Protein AF-R1FBV5-F1 (afdb_monomer_lite)

pLDDT: mean 79.49, std 19.27, range [39.41, 98.12]

Radius of gyration: 29.61 Å; chains: 1; bounding box: 72×56×70 Å

Foldseek 3Di:
DDDDPPDDDDPDDDDDDCQDRAQDALCSHPVLHQDVVHALVSLVDDDQRYDQLQQRGTLVPDPPNSPSSPDPPPPVSVVSSVVNVVVVVVVVVVVVVVDDDDDPVSVVVVVVVVVVPPPPDDPPDPPDDDDPDDDDPDDDPPPCPVVCVVVVPDDPDDDPPDDDDPDD

Secondary structure (DSSP, 8-state):
--------------S--HHHHS-EEGGG-SSSPPPSS--HHHH----TTEEETTTTEEGGG-TTHHHHTT--S-HHHHHHHHHHHHHHHHHHHHHHHH-PPPPHHHHHHHHHHHHH--SS---PPPP-S---------------THHHHHHHT------TTPPPP---

Structure (mmCIF, N/CA/C/O backbone):
data_AF-R1FBV5-F1
#
_entry.id   AF-R1FBV5-F1
#
loop_
_atom_site.group_PDB
_atom_site.id
_atom_site.type_symbol
_atom_site.label_atom_id
_atom_site.label_alt_id
_atom_site.label_comp_id
_atom_site.label_asym_id
_atom_site.label_entity_id
_atom_site.label_seq_id
_atom_site.pdbx_PDB_ins_code
_atom_site.Cartn_x
_atom_site.Cartn_y
_atom_site.Cartn_z
_atom_site.occupancy
_atom_site.B_iso_or_equiv
_atom_site.auth_seq_id
_atom_site.auth_comp_id
_atom_site.auth_asym_id
_atom_site.auth_atom_id
_atom_site.pdbx_PDB_model_num
ATOM 1 N N . MET A 1 1 ? 46.315 -3.388 -28.948 1.00 52.88 1 MET A N 1
ATOM 2 C CA . MET A 1 1 ? 45.014 -2.969 -28.400 1.00 52.88 1 MET A CA 1
ATOM 3 C C . MET A 1 1 ? 44.182 -4.229 -28.330 1.00 52.88 1 MET A C 1
ATOM 5 O O . MET A 1 1 ? 44.014 -4.851 -29.369 1.00 52.88 1 MET A O 1
ATOM 9 N N . ALA A 1 2 ? 43.874 -4.700 -27.124 1.00 58.44 2 ALA A N 1
ATOM 10 C CA . ALA A 1 2 ? 43.090 -5.911 -26.917 1.00 58.44 2 ALA A CA 1
ATOM 11 C C . ALA A 1 2 ? 41.687 -5.473 -26.496 1.00 58.44 2 ALA A C 1
ATOM 13 O O . ALA A 1 2 ? 41.475 -5.113 -25.342 1.00 58.44 2 ALA A O 1
ATOM 14 N N . ASP A 1 3 ? 40.794 -5.434 -27.479 1.00 70.69 3 ASP A N 1
ATOM 15 C CA . ASP A 1 3 ? 39.348 -5.404 -27.309 1.00 70.69 3 ASP A CA 1
ATOM 16 C C . ASP A 1 3 ? 38.891 -6.783 -26.840 1.00 70.69 3 ASP A C 1
ATOM 18 O O . ASP A 1 3 ? 38.954 -7.730 -27.621 1.00 70.69 3 ASP A O 1
ATOM 22 N N . LEU A 1 4 ? 38.444 -6.883 -25.591 1.00 59.91 4 LEU A N 1
ATOM 23 C CA . LEU A 1 4 ? 37.428 -7.839 -25.155 1.00 59.91 4 LEU A CA 1
ATOM 24 C C . LEU A 1 4 ? 36.667 -7.167 -24.006 1.00 59.91 4 LEU A C 1
ATOM 26 O O . LEU A 1 4 ? 37.041 -7.305 -22.842 1.00 59.91 4 LEU A O 1
ATOM 30 N N . ASP A 1 5 ? 35.648 -6.387 -24.368 1.00 64.44 5 ASP A N 1
ATOM 31 C CA . ASP A 1 5 ? 34.500 -6.110 -23.501 1.00 64.44 5 ASP A CA 1
ATOM 32 C C . ASP A 1 5 ? 33.920 -7.462 -23.062 1.00 64.44 5 ASP A C 1
ATOM 34 O O . ASP A 1 5 ? 33.215 -8.138 -23.813 1.00 64.44 5 ASP A O 1
ATOM 38 N N . ASP A 1 6 ? 34.291 -7.899 -21.861 1.00 71.94 6 ASP A N 1
ATOM 39 C CA . ASP A 1 6 ? 33.630 -8.992 -21.152 1.00 71.94 6 ASP A CA 1
ATOM 40 C C . ASP A 1 6 ? 32.349 -8.419 -20.529 1.00 71.94 6 ASP A C 1
ATOM 42 O O . ASP A 1 6 ? 32.278 -8.120 -19.335 1.00 71.94 6 ASP A O 1
ATOM 46 N N . ASP A 1 7 ? 31.361 -8.145 -21.382 1.00 81.88 7 ASP A N 1
ATOM 47 C CA . ASP A 1 7 ? 30.070 -7.619 -20.956 1.00 81.88 7 ASP A CA 1
ATOM 48 C C . ASP A 1 7 ? 29.276 -8.708 -20.222 1.00 81.88 7 ASP A C 1
ATOM 50 O O . ASP A 1 7 ? 29.004 -9.792 -20.744 1.00 81.88 7 ASP A O 1
ATOM 54 N N . VAL A 1 8 ? 28.869 -8.407 -18.989 1.00 84.44 8 VAL A N 1
ATOM 55 C CA . VAL A 1 8 ? 28.040 -9.295 -18.167 1.00 84.44 8 VAL A CA 1
ATOM 56 C C . VAL A 1 8 ? 26.564 -8.994 -18.424 1.00 84.44 8 VAL A C 1
ATOM 58 O O . VAL A 1 8 ? 26.053 -7.951 -18.016 1.00 84.44 8 VAL A O 1
ATOM 61 N N . GLU A 1 9 ? 25.853 -9.935 -19.050 1.00 87.12 9 GLU A N 1
ATOM 62 C CA . GLU A 1 9 ? 24.397 -9.876 -19.231 1.00 87.12 9 GLU A CA 1
ATOM 63 C C . GLU A 1 9 ? 23.659 -10.703 -18.166 1.00 87.12 9 GLU A C 1
ATOM 65 O O . GLU A 1 9 ? 23.990 -11.857 -17.884 1.00 87.12 9 GLU A O 1
ATOM 70 N N . PHE A 1 10 ? 22.602 -10.125 -17.594 1.00 85.00 10 PHE A N 1
ATOM 71 C CA . PHE A 1 10 ? 21.728 -10.815 -16.650 1.00 85.00 10 PHE A CA 1
ATOM 72 C C . PHE A 1 10 ? 20.596 -11.531 -17.406 1.00 85.00 10 PHE A C 1
ATOM 74 O O . PHE A 1 10 ? 19.623 -10.906 -17.819 1.00 85.00 10 PHE A O 1
ATOM 81 N N . THR A 1 11 ? 20.696 -12.852 -17.573 1.00 86.88 11 THR A N 1
ATOM 82 C CA . THR A 1 11 ? 19.715 -13.657 -18.337 1.00 86.88 11 THR A CA 1
ATOM 83 C C . THR A 1 11 ? 18.445 -14.006 -17.553 1.00 86.88 11 THR A C 1
ATOM 85 O O . THR A 1 11 ? 17.465 -14.485 -18.125 1.00 86.88 11 THR A O 1
ATOM 88 N N . GLY A 1 12 ? 18.425 -13.745 -16.243 1.00 82.94 12 GLY A N 1
ATOM 89 C CA . GLY A 1 12 ? 17.247 -13.914 -15.398 1.00 82.94 12 GLY A CA 1
ATOM 90 C C . GLY A 1 12 ? 17.581 -13.980 -13.912 1.00 82.94 12 GLY A C 1
ATOM 91 O O . GLY A 1 12 ? 18.740 -14.081 -13.522 1.00 82.94 12 GLY A O 1
ATOM 92 N N . SER A 1 13 ? 16.549 -13.935 -13.071 1.00 82.31 13 SER A N 1
ATOM 93 C CA . SER A 1 13 ? 16.656 -14.177 -11.631 1.00 82.31 13 SER A CA 1
ATOM 94 C C . SER A 1 13 ? 15.789 -15.367 -11.226 1.00 82.31 13 SER A C 1
ATOM 96 O O . SER A 1 13 ? 14.688 -15.563 -11.740 1.00 82.31 13 SER A O 1
ATOM 98 N N . THR A 1 14 ? 16.295 -16.181 -10.302 1.00 86.69 14 THR A N 1
ATOM 99 C CA . THR A 1 14 ? 15.548 -17.281 -9.681 1.00 86.69 14 THR A CA 1
ATOM 100 C C . THR A 1 14 ? 15.121 -16.898 -8.268 1.00 86.69 14 THR A C 1
ATOM 102 O O . THR A 1 14 ? 15.874 -16.230 -7.562 1.00 86.69 14 THR A O 1
ATOM 105 N N . GLY A 1 15 ? 13.957 -17.378 -7.829 1.00 88.06 15 GLY A N 1
ATOM 106 C CA . GLY A 1 15 ? 13.436 -17.167 -6.475 1.00 88.06 15 GLY A CA 1
ATOM 107 C C . GLY A 1 15 ? 12.242 -16.213 -6.421 1.00 88.06 15 GLY A C 1
ATOM 108 O O . GLY A 1 15 ? 11.723 -15.784 -7.449 1.00 88.06 15 GLY A O 1
ATOM 109 N N . THR A 1 16 ? 11.791 -15.916 -5.202 1.00 92.00 16 THR A N 1
ATOM 110 C CA . THR A 1 16 ? 10.655 -15.022 -4.942 1.00 92.00 16 THR A CA 1
ATOM 111 C C . THR A 1 16 ? 11.040 -13.576 -5.232 1.00 92.00 16 THR A C 1
ATOM 113 O O . THR A 1 16 ? 11.927 -13.030 -4.576 1.00 92.00 16 THR A O 1
ATOM 116 N N . ASN A 1 17 ? 10.341 -12.926 -6.161 1.00 91.06 17 ASN A N 1
ATOM 117 C CA . ASN A 1 17 ? 10.482 -11.498 -6.406 1.00 91.06 17 ASN A CA 1
ATOM 118 C C . ASN A 1 17 ? 9.445 -10.725 -5.570 1.00 91.06 17 ASN A C 1
ATOM 120 O O . ASN A 1 17 ? 8.245 -10.836 -5.840 1.00 91.06 17 ASN A O 1
ATOM 124 N N . PRO A 1 18 ? 9.861 -9.899 -4.592 1.00 90.81 18 PRO A N 1
ATOM 125 C CA . PRO A 1 18 ? 8.929 -9.174 -3.729 1.00 90.81 18 PRO A CA 1
ATOM 126 C C . PRO A 1 18 ? 7.928 -8.291 -4.488 1.00 90.81 18 PRO A C 1
ATOM 128 O O . PRO A 1 18 ? 6.791 -8.138 -4.055 1.00 90.81 18 PRO A O 1
ATOM 131 N N . LEU A 1 19 ? 8.323 -7.755 -5.645 1.00 92.31 19 LEU A N 1
ATOM 132 C CA . LEU A 1 19 ? 7.510 -6.841 -6.452 1.00 92.31 19 LEU A CA 1
ATOM 133 C C . LEU A 1 19 ? 6.548 -7.549 -7.421 1.00 92.31 19 LEU A C 1
ATOM 135 O O . LEU A 1 19 ? 5.788 -6.906 -8.146 1.00 92.31 19 LEU A O 1
ATOM 139 N N . ARG A 1 20 ? 6.590 -8.884 -7.465 1.00 92.75 20 ARG A N 1
ATOM 140 C CA . ARG A 1 20 ? 5.702 -9.718 -8.286 1.00 92.75 20 ARG A CA 1
ATOM 141 C C . ARG A 1 20 ? 4.895 -10.686 -7.432 1.00 92.75 20 ARG A C 1
ATOM 143 O O . ARG A 1 20 ? 3.681 -10.781 -7.599 1.00 92.75 20 ARG A O 1
ATOM 150 N N . ASP A 1 21 ? 5.572 -11.381 -6.527 1.00 94.50 21 ASP A N 1
ATOM 151 C CA . ASP A 1 21 ? 5.045 -12.560 -5.841 1.00 94.50 21 ASP A CA 1
ATOM 152 C C . ASP A 1 21 ? 4.486 -12.230 -4.449 1.00 94.50 21 ASP A C 1
ATOM 154 O O . ASP A 1 21 ? 3.608 -12.939 -3.947 1.00 94.50 21 ASP A O 1
ATOM 158 N N . MET A 1 22 ? 4.937 -11.121 -3.850 1.00 95.44 22 MET A N 1
ATOM 159 C CA . MET A 1 22 ? 4.48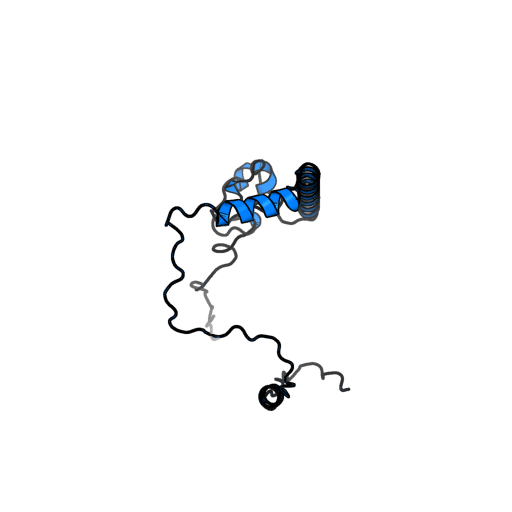0 -10.630 -2.546 1.00 95.44 22 MET A CA 1
ATOM 160 C C . MET A 1 22 ? 3.580 -9.398 -2.681 1.00 95.44 22 MET A C 1
ATOM 162 O O . MET A 1 22 ? 3.584 -8.751 -3.730 1.00 95.44 22 MET A O 1
ATOM 166 N N . PRO A 1 23 ? 2.784 -9.063 -1.645 1.00 96.62 23 PRO A N 1
ATOM 167 C CA . PRO A 1 23 ? 1.977 -7.854 -1.652 1.00 96.62 23 PRO A CA 1
ATOM 168 C C . PRO A 1 23 ? 2.825 -6.602 -1.904 1.00 96.62 23 PRO A C 1
ATOM 170 O O . PRO A 1 23 ? 3.740 -6.308 -1.138 1.00 96.62 23 PRO A O 1
ATOM 173 N N . HIS A 1 24 ? 2.501 -5.856 -2.958 1.00 96.19 24 HIS A N 1
ATOM 174 C CA . HIS A 1 24 ? 3.228 -4.648 -3.360 1.00 96.19 24 HIS A CA 1
ATOM 175 C C . HIS A 1 24 ? 2.278 -3.519 -3.770 1.00 96.19 24 HIS A C 1
ATOM 177 O O . HIS A 1 24 ? 1.102 -3.734 -4.081 1.00 96.19 24 HIS A O 1
ATOM 183 N N . MET A 1 25 ? 2.786 -2.288 -3.747 1.00 95.56 25 MET A N 1
ATOM 184 C CA . MET A 1 25 ? 2.035 -1.121 -4.199 1.00 95.56 25 MET A CA 1
ATOM 185 C C . MET A 1 25 ? 1.949 -1.114 -5.724 1.00 95.56 25 MET A C 1
ATOM 187 O O . MET A 1 25 ? 2.831 -1.616 -6.413 1.00 95.56 25 MET A O 1
ATOM 191 N N . ARG A 1 26 ? 0.914 -0.479 -6.278 1.00 96.00 26 ARG A N 1
ATOM 192 C CA . ARG A 1 26 ? 0.735 -0.407 -7.736 1.00 96.00 26 ARG A CA 1
ATOM 193 C C . ARG A 1 26 ? 1.909 0.263 -8.465 1.00 96.00 26 ARG A C 1
ATOM 195 O O . ARG A 1 26 ? 2.190 -0.107 -9.599 1.00 96.00 26 ARG A O 1
ATOM 202 N N . HIS A 1 27 ? 2.615 1.194 -7.831 1.00 95.62 27 HIS A N 1
ATOM 203 C CA . HIS A 1 27 ? 3.801 1.821 -8.426 1.00 95.62 27 HIS A CA 1
ATOM 204 C C . HIS A 1 27 ? 5.038 0.924 -8.498 1.00 95.62 27 HIS A C 1
ATOM 206 O O . HIS A 1 27 ? 5.892 1.161 -9.347 1.00 95.62 27 HIS A O 1
ATOM 212 N N . ASP A 1 28 ? 5.070 -0.152 -7.715 1.00 96.06 28 ASP A N 1
ATOM 213 C CA . ASP A 1 28 ? 6.147 -1.141 -7.736 1.00 96.06 28 ASP A CA 1
ATOM 214 C C . ASP A 1 28 ? 5.790 -2.392 -8.554 1.00 96.06 28 ASP A C 1
ATOM 216 O O . ASP A 1 28 ? 6.573 -3.335 -8.625 1.00 96.06 28 ASP A O 1
ATOM 220 N N . CYS A 1 29 ? 4.596 -2.449 -9.151 1.00 95.94 29 CYS A N 1
ATOM 221 C CA . CYS A 1 29 ? 4.122 -3.655 -9.818 1.00 95.94 29 CYS A CA 1
ATOM 222 C C . CYS A 1 29 ? 4.958 -3.979 -11.061 1.00 95.94 29 CYS A C 1
ATOM 224 O O . CYS A 1 29 ? 4.981 -3.219 -12.028 1.00 95.94 29 CYS A O 1
ATOM 226 N N . LEU A 1 30 ? 5.577 -5.162 -11.076 1.00 95.00 30 LEU A N 1
ATOM 227 C CA . LEU A 1 30 ? 6.303 -5.649 -12.256 1.00 95.00 30 LEU A CA 1
ATOM 228 C C . LEU A 1 30 ? 5.389 -6.278 -13.318 1.00 95.00 30 LEU A C 1
ATOM 230 O O . LEU A 1 30 ? 5.801 -6.424 -14.464 1.00 95.00 30 LEU A O 1
ATOM 234 N N . VAL A 1 31 ? 4.156 -6.655 -12.953 1.00 95.12 31 VAL A N 1
ATOM 235 C CA . VAL A 1 31 ? 3.164 -7.215 -13.894 1.00 95.12 31 VAL A CA 1
ATOM 236 C C . VAL A 1 31 ? 2.502 -6.109 -14.717 1.00 95.12 31 VAL A C 1
ATOM 238 O O . VAL A 1 31 ? 2.331 -6.266 -15.922 1.00 95.12 31 VAL A O 1
ATOM 241 N N . HIS A 1 32 ? 2.171 -4.985 -14.076 1.00 95.31 32 HIS A N 1
ATOM 242 C CA . HIS A 1 32 ? 1.657 -3.780 -14.728 1.00 95.31 32 HIS A CA 1
ATOM 243 C C . HIS A 1 32 ? 2.634 -2.626 -14.458 1.00 95.31 32 HIS A C 1
ATOM 245 O O . HIS A 1 32 ? 2.466 -1.923 -13.456 1.00 95.31 32 HIS A O 1
ATOM 251 N N . PRO A 1 33 ? 3.660 -2.442 -15.316 1.00 94.31 33 PRO A N 1
ATOM 252 C CA . PRO A 1 33 ? 4.688 -1.429 -15.121 1.00 94.31 33 PRO A CA 1
ATOM 253 C C . PRO A 1 33 ? 4.108 -0.029 -14.946 1.00 94.31 33 PRO A C 1
ATOM 255 O O . PRO A 1 33 ? 3.114 0.340 -15.577 1.00 94.31 33 PRO A O 1
ATOM 258 N N . TRP A 1 34 ? 4.759 0.774 -14.106 1.00 94.88 34 TRP A N 1
ATOM 259 C CA . TRP A 1 34 ? 4.271 2.111 -13.805 1.00 94.88 34 TRP A CA 1
ATOM 260 C C . TRP A 1 34 ? 4.359 3.045 -15.028 1.00 94.88 34 TRP A C 1
ATOM 262 O O . TRP A 1 34 ? 5.455 3.271 -15.555 1.00 94.88 34 TRP A O 1
ATOM 272 N N . PRO A 1 35 ? 3.230 3.617 -15.483 1.00 92.94 35 PRO A N 1
ATOM 273 C CA . PRO A 1 35 ? 3.202 4.476 -16.657 1.00 92.94 35 PRO A CA 1
ATOM 274 C C . PRO A 1 35 ? 3.796 5.860 -16.367 1.00 92.94 35 PRO A C 1
ATOM 276 O O . PRO A 1 35 ? 3.714 6.389 -15.257 1.00 92.94 35 PRO A O 1
ATOM 279 N N . ARG A 1 36 ? 4.371 6.485 -17.400 1.00 92.50 36 ARG A N 1
ATOM 280 C CA . ARG A 1 36 ? 4.821 7.884 -17.376 1.00 92.50 36 ARG A CA 1
ATOM 281 C C . ARG A 1 36 ? 4.206 8.636 -18.566 1.00 92.50 36 ARG A C 1
ATOM 283 O O . ARG A 1 36 ? 4.593 8.340 -19.694 1.00 92.50 36 ARG A O 1
ATOM 290 N N . PRO A 1 37 ? 3.286 9.597 -18.351 1.00 91.38 37 PRO A N 1
ATOM 291 C CA . PRO A 1 37 ? 2.757 10.057 -17.061 1.00 91.38 37 PRO A CA 1
ATOM 292 C C . PRO A 1 37 ? 1.787 9.052 -16.414 1.00 91.38 37 PRO A C 1
ATOM 294 O O . PRO A 1 37 ? 1.097 8.309 -17.109 1.00 91.38 37 PRO A O 1
ATOM 297 N N . ALA A 1 38 ? 1.707 9.067 -15.082 1.00 93.12 38 ALA A N 1
ATOM 298 C CA . ALA A 1 38 ? 0.743 8.262 -14.338 1.00 93.12 38 ALA A CA 1
ATOM 299 C C . ALA A 1 38 ? -0.612 8.976 -14.251 1.00 93.12 38 ALA A C 1
ATOM 301 O O . ALA A 1 38 ? -0.717 10.090 -13.743 1.00 93.12 38 ALA A O 1
ATOM 302 N N . THR A 1 39 ? -1.653 8.318 -14.753 1.00 95.81 39 THR A N 1
ATOM 303 C CA . THR A 1 39 ? -3.055 8.763 -14.714 1.00 95.81 39 THR A CA 1
ATOM 304 C C . THR A 1 39 ? -3.947 7.648 -14.175 1.00 95.81 39 THR A C 1
ATOM 306 O O . THR A 1 39 ? -3.576 6.476 -14.261 1.00 95.81 39 THR A O 1
ATOM 309 N N . ALA A 1 40 ? -5.124 7.995 -13.645 1.00 94.19 40 ALA A N 1
ATOM 310 C CA . ALA A 1 40 ? -6.089 7.026 -13.115 1.00 94.19 40 ALA A CA 1
ATOM 311 C C . ALA A 1 40 ? -6.374 5.896 -14.117 1.00 94.19 40 ALA A C 1
ATOM 313 O O . ALA A 1 40 ? -6.257 4.721 -13.790 1.00 94.19 40 ALA A O 1
ATOM 314 N N . GLN A 1 41 ? -6.623 6.252 -15.381 1.00 94.25 41 GLN A N 1
ATOM 315 C CA . GLN A 1 41 ? -6.900 5.284 -16.441 1.00 94.25 41 GLN A CA 1
ATOM 316 C C . GLN A 1 41 ? -5.702 4.365 -16.724 1.00 94.25 41 GLN A C 1
ATOM 318 O O . GLN A 1 41 ? -5.868 3.158 -16.850 1.00 94.25 41 GLN A O 1
ATOM 323 N N . SER A 1 42 ? -4.483 4.911 -16.780 1.00 93.94 42 SER A N 1
ATOM 324 C CA . SER A 1 42 ? -3.267 4.107 -16.993 1.00 93.94 42 SER A CA 1
ATOM 325 C C . SER A 1 42 ? -2.878 3.254 -15.775 1.00 93.94 42 SER A C 1
ATOM 327 O O . SER A 1 42 ? -2.116 2.294 -15.894 1.00 93.94 42 SER A O 1
ATOM 329 N N . CYS A 1 43 ? -3.383 3.615 -14.592 1.00 95.19 43 CYS A N 1
ATOM 330 C CA . CYS A 1 43 ? -3.115 2.924 -13.336 1.00 95.19 43 CYS A CA 1
ATOM 331 C C . CYS A 1 43 ? -4.259 2.006 -12.874 1.00 95.19 43 CYS A C 1
ATOM 333 O O . CYS A 1 43 ? -4.106 1.327 -11.860 1.00 95.19 43 CYS A O 1
ATOM 335 N N . ALA A 1 44 ? -5.360 1.939 -13.629 1.00 94.62 44 ALA A N 1
ATOM 336 C CA . ALA A 1 44 ? -6.566 1.203 -13.257 1.00 94.62 44 ALA A CA 1
ATOM 337 C C . ALA A 1 44 ? -6.335 -0.312 -13.132 1.00 94.62 44 ALA A C 1
ATOM 339 O O . ALA A 1 44 ? -6.877 -0.952 -12.233 1.00 94.62 44 ALA A O 1
ATOM 340 N N . GLU A 1 45 ? -5.501 -0.896 -13.993 1.00 95.00 45 GLU A N 1
ATOM 341 C CA . GLU A 1 45 ? -5.190 -2.328 -13.941 1.00 95.00 45 GLU A CA 1
ATOM 342 C C . GLU A 1 45 ? -4.351 -2.681 -12.711 1.00 95.00 45 GLU A C 1
ATOM 344 O O . GLU A 1 45 ? -3.383 -1.991 -12.400 1.00 95.00 45 GLU A O 1
ATOM 349 N N . CYS A 1 46 ? -4.663 -3.785 -12.033 1.00 95.69 46 CYS A N 1
ATOM 350 C CA . CYS A 1 46 ? -3.884 -4.290 -10.906 1.00 95.69 46 CYS A CA 1
ATOM 351 C C . CYS A 1 46 ? -3.737 -5.813 -10.983 1.00 95.69 46 CYS A C 1
ATOM 353 O O . CYS A 1 46 ? -4.625 -6.507 -11.477 1.00 95.69 46 CYS A O 1
ATOM 355 N N . CYS A 1 47 ? -2.616 -6.340 -10.483 1.00 96.50 47 CYS A N 1
ATOM 356 C CA . CYS A 1 47 ? -2.425 -7.784 -10.376 1.00 96.50 47 CYS A CA 1
ATOM 357 C C . CYS A 1 47 ? -2.982 -8.308 -9.042 1.00 96.50 47 CYS A C 1
ATOM 359 O O . CYS A 1 47 ? -3.256 -7.543 -8.117 1.00 96.50 47 CYS A O 1
ATOM 361 N N . ALA A 1 48 ? -3.072 -9.631 -8.892 1.00 96.31 48 ALA A N 1
ATOM 362 C CA . ALA A 1 48 ? -3.594 -10.270 -7.678 1.00 96.31 48 ALA A CA 1
ATOM 363 C C . ALA A 1 48 ? -2.786 -9.977 -6.396 1.00 96.31 48 ALA A C 1
ATOM 365 O O . ALA A 1 48 ? -3.284 -10.188 -5.292 1.00 96.31 48 ALA A O 1
ATOM 366 N N . LYS A 1 49 ? -1.531 -9.527 -6.527 1.00 97.50 49 LYS A N 1
ATOM 367 C CA . LYS A 1 49 ? -0.657 -9.160 -5.402 1.00 97.50 49 LYS A CA 1
ATOM 368 C C . LYS A 1 49 ? -0.586 -7.648 -5.165 1.00 97.50 49 LYS A C 1
ATOM 370 O O . LYS A 1 49 ? 0.025 -7.218 -4.191 1.00 97.50 49 LYS A O 1
ATOM 375 N N . CYS A 1 50 ? -1.222 -6.829 -6.000 1.00 97.50 50 CYS A N 1
ATOM 376 C CA . CYS A 1 50 ? -1.321 -5.401 -5.729 1.00 97.50 50 CYS A CA 1
ATOM 377 C C . CYS A 1 50 ? -2.198 -5.150 -4.496 1.00 97.50 50 CYS A C 1
ATOM 379 O O . CYS A 1 50 ? -3.298 -5.695 -4.369 1.00 97.50 50 CYS A O 1
ATOM 381 N N . PHE A 1 51 ? -1.751 -4.257 -3.617 1.00 97.44 51 PHE A N 1
ATOM 382 C CA . PHE A 1 51 ? -2.566 -3.739 -2.522 1.00 97.44 51 PHE A CA 1
ATOM 383 C C . PHE A 1 51 ? -2.791 -2.235 -2.669 1.00 97.44 51 PHE A C 1
ATOM 385 O O . PHE A 1 51 ? -1.987 -1.495 -3.245 1.00 97.44 51 PHE A O 1
ATOM 392 N N . CYS A 1 52 ? -3.902 -1.761 -2.118 1.00 97.81 52 CYS A N 1
ATOM 393 C CA . CYS A 1 52 ? -4.173 -0.344 -2.018 1.00 97.81 52 CYS A CA 1
ATOM 394 C C . CYS A 1 52 ? -3.390 0.268 -0.861 1.00 97.81 52 CYS A C 1
ATOM 396 O O . CYS A 1 52 ? -3.720 0.053 0.305 1.00 97.81 52 CYS A O 1
ATOM 398 N N . TYR A 1 53 ? -2.428 1.132 -1.183 1.00 97.69 53 TYR A N 1
ATOM 399 C CA . TYR A 1 53 ? -1.607 1.825 -0.191 1.00 97.69 53 TYR A CA 1
ATOM 400 C C . TYR A 1 53 ? -2.420 2.609 0.845 1.00 97.69 53 TYR A C 1
ATOM 402 O O . TYR A 1 53 ? -2.103 2.585 2.031 1.00 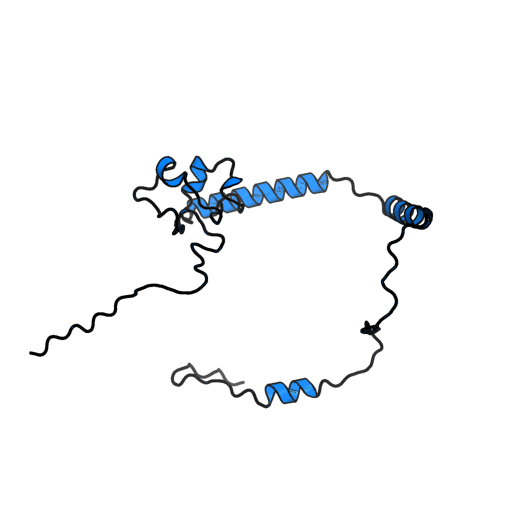97.69 53 TYR A O 1
ATOM 410 N N . VAL A 1 54 ? -3.489 3.286 0.413 1.00 98.06 54 VAL A N 1
ATOM 411 C CA . VAL A 1 54 ? -4.310 4.130 1.296 1.00 98.06 54 VAL A CA 1
ATOM 412 C C . VAL A 1 54 ? -5.205 3.298 2.219 1.00 98.06 54 VAL A C 1
ATOM 414 O O . VAL A 1 54 ? -5.276 3.574 3.415 1.00 98.06 54 VAL A O 1
ATOM 417 N N . CYS A 1 55 ? -5.888 2.288 1.674 1.00 96.56 55 CYS A N 1
ATOM 418 C CA . CYS A 1 55 ? -6.821 1.432 2.409 1.00 96.56 55 CYS A CA 1
ATOM 419 C C . CYS A 1 55 ? -6.142 0.326 3.226 1.00 96.56 55 CYS A C 1
ATOM 421 O O . CYS A 1 55 ? -6.758 -0.160 4.174 1.00 96.56 55 CYS A O 1
ATOM 423 N N . ASP A 1 56 ? -4.894 -0.028 2.898 1.00 96.00 56 ASP A N 1
ATOM 424 C CA . ASP A 1 56 ? -4.130 -1.098 3.550 1.00 96.00 56 ASP A CA 1
ATOM 425 C C . ASP A 1 56 ? -4.819 -2.470 3.404 1.00 96.00 56 ASP A C 1
ATOM 427 O O . ASP A 1 56 ? -5.025 -3.190 4.376 1.00 96.00 56 ASP A O 1
ATOM 431 N N . GLY A 1 57 ? -5.239 -2.791 2.177 1.00 96.06 57 GLY A N 1
ATOM 432 C CA . GLY A 1 57 ? -5.936 -4.031 1.819 1.00 96.06 57 GLY A CA 1
ATOM 433 C C . GLY A 1 57 ? -5.814 -4.345 0.322 1.00 96.06 57 GLY A C 1
ATOM 434 O O . GLY A 1 57 ? -5.227 -3.538 -0.408 1.00 96.06 57 GLY A O 1
ATOM 435 N N . PRO A 1 58 ? -6.338 -5.489 -0.154 1.00 97.38 58 PRO A N 1
ATOM 436 C CA . PRO A 1 58 ? -6.228 -5.903 -1.554 1.00 97.38 58 PRO A CA 1
ATOM 437 C C . PRO A 1 58 ? -6.738 -4.827 -2.519 1.00 97.38 58 PRO A C 1
ATOM 439 O O . PRO A 1 58 ? -7.771 -4.203 -2.269 1.00 97.38 58 PRO A O 1
ATOM 442 N N . ALA A 1 59 ? -6.032 -4.602 -3.632 1.00 97.38 59 ALA A N 1
ATOM 443 C CA . ALA A 1 59 ? -6.443 -3.598 -4.619 1.00 97.38 59 ALA A CA 1
ATOM 444 C C . ALA A 1 59 ? -7.847 -3.889 -5.181 1.00 97.38 59 ALA A C 1
ATOM 446 O O . ALA A 1 59 ? -8.649 -2.970 -5.334 1.00 97.38 59 ALA A O 1
ATOM 447 N N . SER A 1 60 ? -8.181 -5.170 -5.365 1.00 96.12 60 SER A N 1
ATOM 448 C CA . SER A 1 60 ? -9.495 -5.647 -5.817 1.00 96.12 60 SER A CA 1
ATOM 449 C C . SER A 1 60 ? -10.659 -5.291 -4.886 1.00 96.12 60 SER A C 1
ATOM 451 O O . SER A 1 60 ? -11.807 -5.290 -5.316 1.00 96.12 60 SER A O 1
ATOM 453 N N . GLU A 1 61 ? -10.387 -4.994 -3.614 1.00 96.75 61 GLU A N 1
ATOM 454 C CA . GLU A 1 61 ? -11.402 -4.627 -2.616 1.00 96.75 61 GLU A CA 1
ATOM 455 C C . GLU A 1 61 ? -11.488 -3.105 -2.399 1.00 96.75 61 GLU A C 1
ATOM 457 O O . GLU A 1 61 ? -12.310 -2.608 -1.620 1.00 96.75 61 GLU A O 1
ATOM 462 N N . CYS A 1 62 ? -10.642 -2.331 -3.084 1.00 97.06 62 CYS A N 1
ATOM 463 C CA . CYS A 1 62 ? -10.591 -0.887 -2.934 1.00 97.06 62 CYS A CA 1
ATOM 464 C C . CYS A 1 62 ? -11.729 -0.203 -3.700 1.00 97.06 62 CYS A C 1
ATOM 466 O O . CYS A 1 62 ? -11.699 -0.069 -4.918 1.00 97.06 62 CYS A O 1
ATOM 468 N N . LYS A 1 63 ? -12.698 0.348 -2.963 1.00 96.75 63 LYS A N 1
ATOM 469 C CA . LYS A 1 63 ? -13.841 1.090 -3.534 1.00 96.75 63 LYS A CA 1
ATOM 470 C C . LYS A 1 63 ? -13.470 2.408 -4.226 1.00 96.75 63 LYS A C 1
ATOM 472 O O . LYS A 1 63 ? -14.288 2.953 -4.950 1.00 96.75 63 LYS A O 1
ATOM 477 N N . LEU A 1 64 ? -12.277 2.936 -3.957 1.00 96.44 64 LEU A N 1
ATOM 478 C CA . LEU A 1 64 ? -11.763 4.199 -4.508 1.00 96.44 64 LEU A CA 1
ATOM 479 C C . LEU A 1 64 ? -10.488 3.954 -5.326 1.00 96.44 64 LEU A C 1
ATOM 481 O O . LEU A 1 64 ? -9.539 4.736 -5.271 1.00 96.44 64 LEU A O 1
ATOM 485 N N . TRP A 1 65 ? -10.416 2.810 -6.014 1.00 96.81 65 TRP A N 1
ATOM 486 C CA . TRP A 1 65 ? -9.207 2.406 -6.731 1.00 96.81 65 TRP A CA 1
ATOM 487 C C . TRP A 1 65 ? -8.807 3.392 -7.830 1.00 96.81 65 TRP A C 1
ATOM 489 O O . TRP A 1 65 ? -7.623 3.689 -7.956 1.00 96.81 65 TRP A O 1
ATOM 499 N N . ASP A 1 66 ? -9.774 3.983 -8.532 1.00 95.62 66 ASP A N 1
ATOM 500 C CA . ASP A 1 66 ? -9.525 4.957 -9.605 1.00 95.62 66 ASP A CA 1
ATOM 501 C C . ASP A 1 66 ? -8.683 6.160 -9.142 1.00 95.62 66 ASP A C 1
ATOM 503 O O . ASP A 1 66 ? -7.943 6.747 -9.925 1.00 95.62 66 ASP A O 1
ATOM 507 N N . GLU A 1 67 ? -8.721 6.491 -7.850 1.00 96.25 67 GLU A N 1
ATOM 508 C CA . GLU A 1 67 ? -7.870 7.523 -7.253 1.00 96.25 67 GLU A CA 1
ATOM 509 C C . GLU A 1 67 ? -6.651 6.924 -6.543 1.00 96.25 67 GLU A C 1
ATOM 511 O O . GLU A 1 67 ? -5.533 7.421 -6.672 1.00 96.25 67 GLU A O 1
ATOM 516 N N . HIS A 1 68 ? -6.845 5.852 -5.771 1.00 97.38 68 HIS A N 1
ATOM 517 C CA . HIS A 1 68 ? -5.792 5.266 -4.942 1.00 97.38 68 HIS A CA 1
ATOM 518 C C . HIS A 1 68 ? -4.721 4.509 -5.737 1.00 97.38 68 HIS A C 1
ATOM 520 O O . HIS A 1 68 ? -3.622 4.303 -5.217 1.00 97.38 68 HIS A O 1
ATOM 526 N N . CYS A 1 69 ? -5.001 4.121 -6.982 1.00 97.00 69 CYS A N 1
ATOM 527 C CA . CYS A 1 69 ? -4.035 3.479 -7.872 1.00 97.00 69 CYS A CA 1
ATOM 528 C C . CYS A 1 69 ? -2.832 4.377 -8.204 1.00 97.00 69 CYS A C 1
ATOM 530 O O . CYS A 1 69 ? -1.776 3.869 -8.578 1.00 97.00 69 CYS A O 1
ATOM 532 N N . LEU A 1 70 ? -2.972 5.695 -8.018 1.00 96.88 70 LEU A N 1
ATOM 533 C CA . LEU A 1 70 ? -1.925 6.701 -8.209 1.00 96.88 70 LEU A CA 1
ATOM 534 C C . LEU A 1 70 ? -0.989 6.857 -7.002 1.00 96.88 70 LEU A C 1
ATOM 536 O O . LEU A 1 70 ? -0.088 7.693 -7.031 1.00 96.88 70 LEU A O 1
ATOM 540 N N . ALA A 1 71 ? -1.194 6.082 -5.935 1.00 96.75 71 ALA A N 1
ATOM 541 C CA . ALA A 1 71 ? -0.373 6.173 -4.739 1.00 96.75 71 ALA A CA 1
ATOM 542 C C . ALA A 1 71 ? 1.072 5.710 -4.991 1.00 96.75 71 ALA A C 1
ATOM 544 O O . ALA A 1 71 ? 1.347 4.515 -5.117 1.00 96.75 71 ALA A O 1
ATOM 545 N N . ASP A 1 72 ? 1.992 6.674 -4.977 1.00 94.12 72 ASP A N 1
ATOM 546 C CA . ASP A 1 72 ? 3.437 6.508 -5.199 1.00 94.12 72 ASP A CA 1
ATOM 547 C C . ASP A 1 72 ? 4.266 6.601 -3.903 1.00 94.12 72 ASP A C 1
ATOM 549 O O . ASP A 1 72 ? 5.488 6.690 -3.931 1.00 94.12 72 ASP A O 1
ATOM 553 N N . GLY A 1 73 ? 3.601 6.639 -2.744 1.00 92.75 73 GLY A N 1
ATOM 554 C CA . GLY A 1 73 ? 4.271 6.758 -1.447 1.00 92.75 73 GLY A CA 1
ATOM 555 C C . GLY A 1 73 ? 4.799 8.160 -1.121 1.00 92.75 73 GLY A C 1
ATOM 556 O O . GLY A 1 73 ? 5.399 8.344 -0.061 1.00 92.75 73 GLY A O 1
ATOM 557 N N . SER A 1 74 ? 4.539 9.170 -1.959 1.00 95.81 74 SER A N 1
ATOM 558 C CA . SER A 1 74 ? 4.887 10.559 -1.647 1.00 95.81 74 SER A CA 1
ATOM 559 C C . SER A 1 74 ? 4.194 11.065 -0.373 1.00 95.81 74 SER A C 1
ATOM 561 O O . SER A 1 74 ? 3.209 10.506 0.124 1.00 95.81 74 SER A O 1
ATOM 563 N N . ALA A 1 75 ? 4.694 12.178 0.173 1.00 97.69 75 ALA A N 1
ATOM 564 C CA . ALA A 1 75 ? 4.217 12.737 1.440 1.00 97.69 75 ALA A CA 1
ATOM 565 C C . ALA A 1 75 ? 2.703 13.030 1.459 1.00 97.69 75 ALA A C 1
ATOM 567 O O . ALA A 1 75 ? 2.076 13.029 2.519 1.00 97.69 75 ALA A O 1
ATOM 568 N N . GLU A 1 76 ? 2.083 13.307 0.309 1.00 97.12 76 GLU A N 1
ATOM 569 C CA . GLU A 1 76 ? 0.625 13.415 0.201 1.00 97.12 76 GLU A CA 1
ATOM 570 C C . GLU A 1 76 ? -0.078 12.086 0.499 1.00 97.12 76 GLU A C 1
ATOM 572 O O . GLU A 1 76 ? -0.974 12.038 1.346 1.00 97.12 76 GLU A O 1
ATOM 577 N N . TRP A 1 77 ? 0.357 10.995 -0.129 1.00 97.25 77 TRP A N 1
ATOM 578 C CA . TRP A 1 77 ? -0.241 9.679 0.074 1.00 97.25 77 TRP A CA 1
ATOM 579 C C . TRP A 1 77 ? 0.004 9.137 1.474 1.00 97.25 77 TRP A C 1
ATOM 581 O O . TRP A 1 77 ? -0.905 8.544 2.054 1.00 97.25 77 TRP A O 1
ATOM 591 N N . VAL A 1 78 ? 1.176 9.397 2.061 1.00 97.81 78 VAL A N 1
ATOM 592 C CA . VAL A 1 78 ? 1.456 9.067 3.470 1.00 97.81 78 VAL A CA 1
ATOM 593 C C . VAL A 1 78 ? 0.420 9.729 4.387 1.00 97.81 78 VAL A C 1
ATOM 595 O O . VAL A 1 78 ? -0.154 9.076 5.264 1.00 97.81 78 VAL A O 1
ATOM 598 N N . ARG A 1 79 ? 0.110 11.013 4.152 1.00 98.12 79 ARG A N 1
ATOM 599 C CA . ARG A 1 79 ? -0.923 11.746 4.903 1.00 98.12 79 ARG A CA 1
ATOM 600 C C . ARG A 1 79 ? -2.314 11.149 4.683 1.00 98.12 79 ARG A C 1
ATOM 602 O O . ARG A 1 79 ? -3.026 10.927 5.662 1.00 98.12 79 ARG A O 1
ATOM 609 N N . LYS A 1 80 ? -2.691 10.840 3.437 1.00 97.25 80 LYS A N 1
ATOM 610 C CA . LYS A 1 80 ? -3.978 10.193 3.110 1.00 97.25 80 LYS A CA 1
ATOM 611 C C . LYS A 1 80 ? -4.123 8.830 3.797 1.00 97.25 80 LYS A C 1
ATOM 613 O O . LYS A 1 80 ? -5.145 8.580 4.434 1.00 97.25 80 LYS A O 1
ATOM 618 N N . ARG A 1 81 ? -3.086 7.985 3.765 1.00 97.69 81 ARG A N 1
ATOM 619 C CA . ARG A 1 81 ? -3.055 6.681 4.454 1.00 97.69 81 ARG A CA 1
ATOM 620 C C . ARG A 1 81 ? -3.215 6.840 5.965 1.00 97.69 81 ARG A C 1
ATOM 622 O O . ARG A 1 81 ? -4.033 6.155 6.574 1.00 97.69 81 ARG A O 1
ATOM 629 N N . ALA A 1 82 ? -2.494 7.780 6.577 1.00 97.88 82 ALA A N 1
ATOM 630 C CA . ALA A 1 82 ? -2.620 8.054 8.008 1.00 97.88 82 ALA A CA 1
ATOM 631 C C . ALA A 1 82 ? -4.040 8.514 8.388 1.00 97.88 82 ALA A C 1
ATOM 633 O O . ALA A 1 82 ? -4.584 8.073 9.402 1.00 97.88 82 ALA A O 1
ATOM 634 N N . GLN A 1 83 ? -4.669 9.363 7.570 1.00 97.12 83 GLN A N 1
ATOM 635 C CA . GLN A 1 83 ? -6.059 9.779 7.772 1.00 97.12 83 GLN A CA 1
ATOM 636 C C . GLN A 1 83 ? -7.035 8.603 7.642 1.00 97.12 83 GLN A C 1
ATOM 638 O O . GLN A 1 83 ? -7.917 8.451 8.487 1.00 97.12 83 GLN A O 1
ATOM 643 N N . ALA A 1 84 ? -6.867 7.752 6.626 1.00 96.31 84 ALA A N 1
ATOM 644 C CA . ALA A 1 84 ? -7.688 6.558 6.432 1.00 96.31 84 ALA A CA 1
ATOM 645 C C . ALA A 1 84 ? -7.569 5.589 7.620 1.00 96.31 84 ALA A C 1
ATOM 647 O O . ALA A 1 84 ? -8.586 5.143 8.154 1.00 96.31 84 ALA A O 1
ATOM 648 N N . LYS A 1 85 ? -6.343 5.351 8.106 1.00 96.69 85 LYS A N 1
ATOM 649 C CA . LYS A 1 85 ? -6.078 4.536 9.300 1.00 96.69 85 LYS A CA 1
ATOM 650 C C . LYS A 1 85 ? -6.812 5.079 10.528 1.00 96.69 85 LYS A C 1
ATOM 652 O O . LYS A 1 85 ? -7.548 4.336 11.168 1.00 96.69 85 LYS A O 1
ATOM 657 N N . ARG A 1 86 ? -6.692 6.383 10.808 1.00 97.50 86 ARG A N 1
ATOM 658 C CA . ARG A 1 86 ? -7.379 7.033 11.941 1.00 97.50 86 ARG A CA 1
ATOM 659 C C . ARG A 1 86 ? -8.899 6.902 11.849 1.00 97.50 86 ARG A C 1
ATOM 661 O O . ARG A 1 86 ? -9.546 6.613 12.850 1.00 97.50 86 ARG A O 1
ATOM 668 N N . LYS A 1 87 ? -9.475 7.086 10.655 1.00 95.88 87 LYS A N 1
ATOM 669 C CA . LYS A 1 87 ? -10.919 6.901 10.426 1.00 95.88 87 LYS A CA 1
ATOM 670 C C . LYS A 1 87 ? -11.348 5.456 10.691 1.00 95.88 87 LYS A C 1
ATOM 672 O O . LYS A 1 87 ? -12.356 5.245 11.359 1.00 95.88 87 LYS A O 1
ATOM 677 N N . ARG A 1 88 ? -10.573 4.474 10.216 1.00 94.56 88 ARG A N 1
ATOM 678 C CA . ARG A 1 88 ? -10.826 3.044 10.457 1.00 94.56 88 ARG A CA 1
ATOM 679 C C . ARG A 1 88 ? -10.776 2.708 11.945 1.00 94.56 88 ARG A C 1
ATOM 681 O O . ARG A 1 88 ? -11.700 2.086 12.452 1.00 94.56 88 ARG A O 1
ATOM 688 N N . GLU A 1 89 ? -9.739 3.153 12.647 1.00 95.81 89 GLU A N 1
ATOM 689 C CA . GLU A 1 89 ? -9.588 2.937 14.091 1.00 95.81 89 GLU A CA 1
ATOM 690 C C . GLU A 1 89 ? -10.716 3.603 14.888 1.00 95.81 89 GLU A C 1
ATOM 692 O O . GLU A 1 89 ? -11.268 2.991 15.798 1.00 95.81 89 GLU A O 1
ATOM 697 N N . ALA A 1 90 ? -11.108 4.830 14.531 1.00 95.75 90 ALA A N 1
ATOM 698 C CA . ALA A 1 90 ? -12.236 5.512 15.158 1.00 95.75 90 ALA A CA 1
ATOM 699 C C . ALA A 1 90 ? -13.557 4.758 14.933 1.00 95.75 90 ALA A C 1
ATOM 701 O O . ALA A 1 90 ? -14.319 4.571 15.879 1.00 95.75 90 ALA A O 1
ATOM 702 N N . ALA A 1 91 ? -13.807 4.269 13.713 1.00 94.12 91 ALA A N 1
ATOM 703 C CA . ALA A 1 91 ? -14.989 3.469 13.401 1.00 94.12 91 ALA A CA 1
ATOM 704 C C . ALA A 1 91 ? -15.002 2.136 14.168 1.00 94.12 91 ALA A C 1
ATOM 706 O O . ALA A 1 91 ? -16.027 1.776 14.740 1.00 94.12 91 ALA A O 1
ATOM 707 N N . GLN A 1 92 ? -13.866 1.436 14.244 1.00 93.88 92 GLN A N 1
ATOM 708 C CA . GLN A 1 92 ? -13.727 0.204 15.030 1.00 93.88 92 GLN A CA 1
ATOM 709 C C . GLN A 1 92 ? -13.965 0.457 16.521 1.00 93.88 92 GLN A C 1
ATOM 711 O O . GLN A 1 92 ? -14.682 -0.302 17.166 1.00 93.88 92 GLN A O 1
ATOM 716 N N . ARG A 1 93 ? -13.423 1.552 17.069 1.00 94.00 93 ARG A N 1
ATOM 717 C CA . ARG A 1 93 ? -13.659 1.951 18.464 1.00 94.00 93 ARG A CA 1
ATOM 718 C C . ARG A 1 93 ? -15.124 2.282 18.725 1.00 94.00 93 ARG A C 1
ATOM 720 O O . ARG A 1 93 ? -15.655 1.854 19.741 1.00 94.00 93 ARG A O 1
ATOM 727 N N . ALA A 1 94 ? -15.785 2.998 17.817 1.00 92.62 94 ALA A N 1
ATOM 728 C CA . ALA A 1 94 ? -17.210 3.296 17.932 1.00 92.62 94 ALA A CA 1
ATOM 729 C C . ALA A 1 94 ? -18.068 2.019 17.875 1.00 92.62 94 ALA A C 1
ATOM 731 O O . ALA A 1 94 ? -18.984 1.861 18.677 1.00 92.62 94 ALA A O 1
ATOM 732 N N . GLN A 1 95 ? -17.738 1.078 16.983 1.00 91.00 95 GLN A N 1
ATOM 733 C CA . GLN A 1 95 ? -18.401 -0.229 16.910 1.00 91.00 95 GLN A CA 1
ATOM 734 C C . GLN A 1 95 ? -18.183 -1.051 18.185 1.00 91.00 95 GLN A C 1
ATOM 736 O O . GLN A 1 95 ? -19.132 -1.628 18.703 1.00 91.00 95 GLN A O 1
ATOM 741 N N . ALA A 1 96 ? -16.958 -1.076 18.718 1.00 90.38 96 ALA A N 1
ATOM 742 C CA . ALA A 1 96 ? -16.645 -1.758 19.970 1.00 90.38 96 ALA A CA 1
ATOM 743 C C . ALA A 1 96 ? -17.376 -1.131 21.166 1.00 90.38 96 ALA A C 1
ATOM 745 O O . ALA A 1 96 ? -17.902 -1.861 21.997 1.00 90.38 96 ALA A O 1
ATOM 746 N N . ALA A 1 97 ? -17.475 0.200 21.225 1.00 86.75 97 ALA A N 1
ATOM 747 C CA . ALA A 1 97 ? -18.232 0.899 22.262 1.00 86.75 97 ALA A CA 1
ATOM 748 C C . ALA A 1 97 ? -19.746 0.623 22.182 1.00 86.75 97 ALA A C 1
ATOM 750 O O . ALA A 1 97 ? -20.421 0.614 23.206 1.00 86.75 97 ALA A O 1
ATOM 751 N N . GLY A 1 98 ? -20.277 0.383 20.979 1.00 80.62 98 GLY A N 1
ATOM 752 C CA . GLY A 1 98 ? -21.668 -0.029 20.769 1.00 80.62 98 GLY A CA 1
ATOM 753 C C . GLY A 1 98 ? -21.919 -1.533 20.931 1.00 80.62 98 GLY A C 1
ATOM 754 O O . GLY A 1 98 ? -23.076 -1.951 20.981 1.00 80.62 98 GLY A O 1
ATOM 755 N N . ARG A 1 99 ? -20.870 -2.364 21.004 1.00 79.38 99 ARG A N 1
ATOM 756 C CA . ARG A 1 99 ? -21.000 -3.816 21.149 1.00 79.38 99 ARG A CA 1
ATOM 757 C C . ARG A 1 99 ? -21.326 -4.147 22.598 1.00 79.38 99 ARG A C 1
ATOM 759 O O . ARG A 1 99 ? -20.478 -4.020 23.476 1.00 79.38 99 ARG A O 1
ATOM 766 N N . GLN A 1 100 ? -22.542 -4.624 22.841 1.00 74.88 100 GLN A N 1
ATOM 767 C CA . GLN A 1 100 ? -22.866 -5.221 24.131 1.00 74.88 100 GLN A CA 1
ATOM 768 C C . GLN A 1 100 ? -22.062 -6.515 24.291 1.00 74.88 100 GLN A C 1
ATOM 770 O O . GLN A 1 100 ? -22.087 -7.388 23.423 1.00 74.88 100 GLN A O 1
ATOM 775 N N . VAL A 1 101 ? -21.296 -6.600 25.376 1.00 77.31 101 VAL A N 1
ATOM 776 C CA . VAL A 1 101 ? -20.619 -7.828 25.793 1.00 77.31 101 VAL A CA 1
ATOM 777 C C . VAL A 1 101 ? -21.553 -8.604 26.718 1.00 77.31 101 VAL A C 1
ATOM 779 O O . VAL A 1 101 ? -22.173 -8.009 27.600 1.00 77.31 101 VAL A O 1
ATOM 782 N N . ASP A 1 102 ? -21.673 -9.916 26.497 1.00 85.56 102 ASP A N 1
ATOM 783 C CA . ASP A 1 102 ? -22.451 -10.802 27.370 1.00 85.56 102 ASP A CA 1
ATOM 784 C C . ASP A 1 102 ? -21.940 -10.671 28.817 1.00 85.56 102 ASP A C 1
ATOM 786 O O . ASP A 1 102 ? -20.731 -10.572 29.057 1.00 85.56 102 ASP A O 1
ATOM 790 N N . SER A 1 103 ? -22.851 -10.669 29.796 1.00 89.19 103 SER A N 1
ATOM 791 C CA . SER A 1 103 ? -22.451 -10.632 31.204 1.00 89.19 103 SER A CA 1
ATOM 792 C C . SER A 1 103 ? -21.648 -11.887 31.557 1.00 89.19 103 SER A C 1
ATOM 794 O O . SER A 1 103 ? -21.870 -12.964 31.000 1.00 89.19 103 SER A O 1
ATOM 796 N N . ALA A 1 104 ? -20.732 -11.776 32.522 1.00 88.00 104 ALA A N 1
ATOM 797 C CA . ALA A 1 104 ? -19.948 -12.926 32.978 1.00 88.00 104 ALA A CA 1
ATOM 798 C C . ALA A 1 104 ? -20.845 -14.099 33.415 1.00 88.00 104 ALA A C 1
ATOM 800 O O . ALA A 1 104 ? -20.487 -15.259 33.237 1.00 88.00 104 ALA A O 1
ATOM 801 N N . GLU A 1 105 ? -22.026 -13.797 33.951 1.00 90.38 105 GLU A N 1
ATOM 802 C CA . GLU A 1 105 ? -23.021 -14.793 34.326 1.00 90.38 105 GLU A CA 1
ATOM 803 C C . GLU A 1 105 ? -23.691 -15.445 33.112 1.00 90.38 105 GLU A C 1
ATOM 805 O O . GLU A 1 105 ? -23.758 -16.670 33.057 1.00 90.38 105 GLU A O 1
ATOM 810 N N . ALA A 1 106 ? -24.094 -14.669 32.103 1.00 88.06 106 ALA A N 1
ATOM 811 C CA . ALA A 1 106 ? -24.639 -15.212 30.858 1.00 88.06 106 ALA A CA 1
ATOM 812 C C . ALA A 1 106 ? -23.627 -16.125 30.144 1.00 88.06 106 ALA A C 1
ATOM 814 O O . ALA A 1 106 ? -23.988 -17.173 29.605 1.00 88.06 106 ALA A O 1
ATOM 815 N N . VAL A 1 107 ? -22.338 -15.771 30.195 1.00 90.88 107 VAL A N 1
ATOM 816 C CA . VAL A 1 107 ? -21.253 -16.620 29.689 1.00 90.88 107 VAL A CA 1
ATOM 817 C C . VAL A 1 107 ? -21.161 -17.920 30.492 1.00 90.88 107 VAL A C 1
ATOM 819 O O . VAL A 1 107 ? -21.157 -18.996 29.897 1.00 90.88 107 VAL A O 1
ATOM 822 N N . ARG A 1 108 ? -21.143 -17.849 31.832 1.00 92.12 108 ARG A N 1
ATOM 823 C CA . ARG A 1 108 ? -21.110 -19.041 32.704 1.00 92.12 108 ARG A CA 1
ATOM 824 C C . ARG A 1 108 ? -22.296 -19.974 32.453 1.00 92.12 108 ARG A C 1
ATOM 826 O O . ARG A 1 108 ? -22.096 -21.178 32.345 1.00 92.12 108 ARG A O 1
ATOM 833 N N . GLN A 1 109 ? -23.501 -19.425 32.313 1.00 89.94 109 GLN A N 1
ATOM 834 C CA . GLN A 1 109 ? -24.715 -20.199 32.042 1.00 89.94 109 GLN A CA 1
ATOM 835 C C . GLN A 1 109 ? -24.639 -20.937 30.699 1.00 89.94 109 GLN A C 1
ATOM 837 O O . GLN A 1 109 ? -25.032 -22.096 30.624 1.00 89.94 109 GLN A O 1
ATOM 842 N N . ARG A 1 110 ? -24.078 -20.315 29.651 1.00 88.69 110 ARG A N 1
ATOM 843 C CA . ARG A 1 110 ? -23.887 -20.962 28.341 1.00 88.69 110 ARG A CA 1
ATOM 844 C C . ARG A 1 110 ? -22.938 -22.161 28.421 1.00 88.69 110 ARG A C 1
ATOM 846 O O . ARG A 1 110 ? -23.221 -23.188 27.815 1.00 88.69 110 ARG A O 1
ATOM 853 N N . PHE A 1 111 ? -21.835 -22.036 29.162 1.00 87.56 111 PHE A N 1
ATOM 854 C CA . PHE A 1 111 ? -20.888 -23.141 29.353 1.00 87.56 111 PHE A CA 1
ATOM 855 C C . PHE A 1 111 ? -21.479 -24.282 30.186 1.00 87.56 111 PHE A C 1
ATOM 857 O O . PHE A 1 111 ? -21.263 -25.438 29.841 1.00 87.56 111 PHE A O 1
ATOM 864 N N . ALA A 1 112 ? -22.246 -23.970 31.235 1.00 88.12 112 ALA A N 1
ATOM 865 C CA . ALA A 1 112 ? -22.946 -24.983 32.023 1.00 88.12 112 ALA A CA 1
ATOM 866 C C . ALA A 1 112 ? -23.986 -25.734 31.174 1.00 88.12 112 ALA A C 1
ATOM 868 O O . ALA A 1 112 ? -23.937 -26.953 31.087 1.00 88.12 112 ALA A O 1
ATOM 869 N N . ALA A 1 113 ? -24.835 -25.009 30.439 1.00 79.94 113 ALA A N 1
ATOM 870 C CA . ALA A 1 113 ? -25.849 -25.618 29.580 1.00 79.94 113 ALA A CA 1
ATOM 871 C C . ALA A 1 113 ? -25.252 -26.503 28.469 1.00 79.94 113 ALA A C 1
ATOM 873 O O . ALA A 1 113 ? -25.846 -27.513 28.111 1.00 79.94 113 ALA A O 1
ATOM 874 N N . ALA A 1 114 ? -24.077 -26.152 27.935 1.00 76.12 114 ALA A N 1
ATOM 875 C CA . ALA A 1 114 ? -23.371 -26.979 26.955 1.00 76.12 114 ALA A CA 1
ATOM 876 C C . ALA A 1 114 ? -22.776 -28.265 27.560 1.00 76.12 114 ALA A C 1
ATOM 878 O O . ALA A 1 114 ? -22.596 -29.243 26.840 1.00 76.12 114 ALA A O 1
ATOM 879 N N . ALA A 1 115 ? -22.473 -28.271 28.862 1.00 76.12 115 ALA A N 1
ATOM 880 C CA . ALA A 1 115 ? -22.057 -29.475 29.579 1.00 76.12 115 ALA A CA 1
ATOM 881 C C . ALA A 1 115 ? -23.245 -30.405 29.889 1.00 76.12 115 ALA A C 1
ATOM 883 O O . ALA A 1 115 ? -23.052 -31.610 30.003 1.00 76.12 115 ALA A O 1
ATOM 884 N N . ASP A 1 116 ? -24.459 -29.851 29.983 1.00 66.69 116 ASP A N 1
ATOM 885 C CA . ASP A 1 116 ? -25.686 -30.599 30.285 1.00 66.69 116 ASP A CA 1
ATOM 886 C C . ASP A 1 116 ? -26.352 -31.221 29.040 1.00 66.69 116 ASP A C 1
ATOM 888 O O . ASP A 1 116 ? -27.166 -32.137 29.168 1.00 66.69 116 ASP A O 1
ATOM 892 N N . THR A 1 117 ? -26.022 -30.765 27.824 1.00 58.19 117 THR A N 1
ATOM 893 C CA . THR A 1 117 ? -26.467 -31.409 26.575 1.00 58.19 117 THR A CA 1
ATOM 894 C C . THR A 1 117 ? -25.610 -32.637 26.260 1.00 58.19 117 THR A C 1
ATOM 896 O O . THR A 1 117 ? -24.827 -32.640 25.312 1.00 58.19 117 THR A O 1
ATOM 899 N N . ASP A 1 118 ? -25.769 -33.686 27.065 1.00 55.69 118 ASP A N 1
ATOM 900 C CA . ASP A 1 118 ? -25.343 -35.049 26.746 1.00 55.69 118 ASP A CA 1
ATOM 901 C C . ASP A 1 118 ? -26.335 -35.662 25.742 1.00 55.69 118 ASP A C 1
ATOM 903 O O . ASP A 1 118 ? -27.226 -36.431 26.086 1.00 55.69 118 ASP A O 1
ATOM 907 N N . ASP A 1 119 ? -26.214 -35.272 24.474 1.00 52.22 119 ASP A N 1
ATOM 908 C CA . ASP A 1 119 ? -26.624 -36.127 23.357 1.00 52.22 119 ASP A CA 1
ATOM 909 C C . ASP A 1 119 ? -25.335 -36.593 22.675 1.00 52.22 119 ASP A C 1
ATOM 911 O O . ASP A 1 119 ? -24.907 -36.028 21.675 1.00 52.22 119 ASP A O 1
ATOM 915 N N . GLY A 1 120 ? -24.626 -37.520 23.335 1.00 54.62 120 GLY A N 1
ATOM 916 C CA . GLY A 1 120 ? -23.775 -38.568 22.748 1.00 54.62 120 GLY A CA 1
ATOM 917 C C . GLY A 1 120 ? -22.819 -38.242 21.590 1.00 54.62 120 GLY A C 1
ATOM 918 O O . GLY A 1 120 ? -22.428 -39.158 20.869 1.00 54.62 120 GLY A O 1
ATOM 919 N N . GLY A 1 121 ? -22.439 -36.983 21.382 1.00 49.22 121 GLY A N 1
ATOM 920 C CA . GLY A 1 121 ? -21.747 -36.516 20.181 1.00 49.22 121 GLY A CA 1
ATOM 921 C C . GLY A 1 121 ? -20.603 -35.554 20.472 1.00 49.22 121 GLY A C 1
ATOM 922 O O . GLY A 1 121 ? -20.295 -34.702 19.641 1.00 49.22 121 GLY A O 1
ATOM 923 N N . ALA A 1 122 ? -19.965 -35.658 21.639 1.00 51.06 122 ALA A N 1
ATOM 924 C CA . ALA A 1 122 ? -18.640 -35.081 21.816 1.00 51.06 122 ALA A CA 1
ATOM 925 C C . ALA A 1 122 ? -17.659 -35.872 20.929 1.00 51.06 122 ALA A C 1
ATOM 927 O O . ALA A 1 122 ? -17.571 -37.095 21.084 1.00 51.06 122 ALA A O 1
ATOM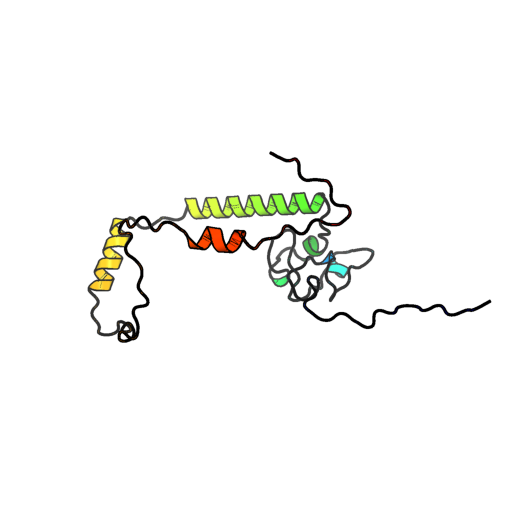 928 N N . PRO A 1 123 ? -16.914 -35.235 20.002 1.00 50.72 123 PRO A N 1
ATOM 929 C CA . PRO A 1 123 ? -15.770 -35.882 19.377 1.00 50.72 123 PRO A CA 1
ATOM 930 C C . PRO A 1 123 ? -14.862 -36.346 20.508 1.00 50.72 123 PRO A C 1
ATOM 932 O O . PRO A 1 123 ? -14.375 -35.523 21.286 1.00 50.72 123 PRO A O 1
ATOM 935 N N . GLN A 1 124 ? -14.702 -37.660 20.649 1.00 48.56 124 GLN A N 1
ATOM 936 C CA . GLN A 1 124 ? -13.817 -38.191 21.669 1.00 48.56 124 GLN A CA 1
ATOM 937 C C . GLN A 1 124 ? -12.426 -37.595 21.423 1.00 48.56 124 GLN A C 1
ATOM 939 O O . GLN A 1 124 ? -11.958 -37.637 20.277 1.00 48.56 124 GLN A O 1
ATOM 944 N N . PRO A 1 125 ? -11.757 -37.027 22.444 1.00 54.00 125 PRO A N 1
ATOM 945 C CA . PRO A 1 125 ? -10.325 -36.820 22.330 1.00 54.00 125 PRO A CA 1
ATOM 946 C C . PRO A 1 125 ? -9.715 -38.177 21.972 1.00 54.00 125 PRO A C 1
ATOM 948 O O . PRO A 1 125 ? -10.117 -39.208 22.521 1.00 54.00 125 PRO A O 1
ATOM 951 N N . ALA A 1 126 ? -8.841 -38.179 20.966 1.00 48.91 126 ALA A N 1
ATOM 952 C CA . ALA A 1 126 ? -8.178 -39.388 20.501 1.00 48.91 126 ALA A CA 1
ATOM 953 C C . ALA A 1 126 ? -7.621 -40.169 21.709 1.00 48.91 126 ALA A C 1
ATOM 955 O O . ALA A 1 126 ? -7.124 -39.533 22.638 1.00 48.91 126 ALA A O 1
ATOM 956 N N . PRO A 1 127 ? -7.723 -41.512 21.729 1.00 42.91 127 PRO A N 1
ATOM 957 C CA . PRO A 1 127 ? -7.215 -42.301 22.843 1.00 42.91 127 PRO A CA 1
ATOM 958 C C . PRO A 1 127 ? -5.735 -41.992 23.057 1.00 42.91 127 PRO A C 1
ATOM 960 O O . PRO A 1 127 ? -4.979 -41.928 22.086 1.00 42.91 127 PRO A O 1
ATOM 963 N N . ASP A 1 128 ? -5.363 -41.800 24.323 1.00 46.25 128 ASP A N 1
ATOM 964 C CA . ASP A 1 128 ? -4.026 -41.422 24.769 1.00 46.25 128 ASP A CA 1
ATOM 965 C C . ASP A 1 128 ? -2.953 -42.358 24.199 1.00 46.25 128 ASP A C 1
ATOM 967 O O . ASP A 1 128 ? -2.645 -43.429 24.724 1.00 46.25 128 ASP A O 1
ATOM 971 N N . GLY A 1 129 ? -2.368 -41.919 23.091 1.00 50.88 129 GLY A N 1
ATOM 972 C CA . GLY A 1 129 ? -1.060 -42.315 22.617 1.00 50.88 129 GLY A CA 1
ATOM 973 C C . GLY A 1 129 ? -0.147 -41.104 22.751 1.00 50.88 129 GLY A C 1
ATOM 974 O O . GLY A 1 129 ? -0.232 -40.192 21.936 1.00 50.88 129 GLY A O 1
ATOM 975 N N . ALA A 1 130 ? 0.721 -41.142 23.764 1.00 42.91 130 ALA A N 1
ATOM 976 C CA . ALA A 1 130 ? 1.784 -40.180 24.067 1.00 42.91 130 ALA A CA 1
ATOM 977 C C . ALA A 1 130 ? 1.328 -38.782 24.540 1.00 42.91 130 ALA A C 1
ATOM 979 O O . ALA A 1 130 ? 1.294 -37.811 23.787 1.00 42.91 130 ALA A O 1
ATOM 980 N N . ASP A 1 131 ? 1.092 -38.691 25.852 1.00 43.75 131 ASP A N 1
ATOM 981 C CA . ASP A 1 131 ? 1.252 -37.475 26.653 1.00 43.75 131 ASP A CA 1
ATOM 982 C C . ASP A 1 131 ? 2.687 -36.936 26.482 1.00 43.75 131 ASP A C 1
ATOM 984 O O . ASP A 1 131 ? 3.632 -37.374 27.137 1.00 43.75 131 ASP A O 1
ATOM 988 N N . ALA A 1 132 ? 2.877 -36.013 25.538 1.00 43.84 132 ALA A N 1
ATOM 989 C CA . ALA A 1 132 ? 4.018 -35.110 25.567 1.00 43.84 132 ALA A CA 1
ATOM 990 C C . ALA A 1 132 ? 3.696 -34.039 26.616 1.00 43.84 132 ALA A C 1
ATOM 992 O O . ALA A 1 132 ? 3.035 -33.039 26.324 1.00 43.84 132 ALA A O 1
ATOM 993 N N . GLY A 1 133 ? 4.099 -34.335 27.852 1.00 39.41 133 GLY A N 1
ATOM 994 C CA . GLY A 1 133 ? 3.726 -33.623 29.064 1.00 39.41 133 GLY A CA 1
ATOM 995 C C . GLY A 1 133 ? 3.819 -32.102 28.967 1.00 39.41 133 GLY A C 1
ATOM 996 O O . GLY A 1 133 ? 4.825 -31.516 28.562 1.00 39.41 133 GLY A O 1
ATOM 997 N N . ARG A 1 134 ? 2.750 -31.450 29.420 1.00 44.03 134 ARG A N 1
ATOM 998 C CA . ARG A 1 134 ? 2.761 -30.042 29.807 1.00 44.03 134 ARG A CA 1
ATOM 999 C C . ARG A 1 134 ? 3.331 -29.963 31.227 1.00 44.03 134 ARG A C 1
ATOM 1001 O O . ARG A 1 134 ? 2.653 -30.430 32.141 1.00 44.03 134 ARG A O 1
ATOM 1008 N N . PRO A 1 135 ? 4.520 -29.384 31.456 1.00 42.69 135 PRO A N 1
ATOM 1009 C CA . PRO A 1 135 ? 5.070 -29.341 32.800 1.00 42.69 135 PRO A CA 1
ATOM 1010 C C . PRO A 1 135 ? 4.245 -28.387 33.666 1.00 42.69 135 PRO A C 1
ATOM 1012 O O . PRO A 1 135 ? 4.021 -27.220 33.321 1.00 42.69 135 PRO A O 1
ATOM 1015 N N . THR A 1 136 ? 3.768 -28.907 34.795 1.00 44.16 136 THR A N 1
ATOM 1016 C CA . THR A 1 136 ? 3.375 -28.094 35.940 1.00 44.16 136 THR A CA 1
ATOM 1017 C C . THR A 1 136 ? 4.625 -27.376 36.430 1.00 44.16 136 THR A C 1
ATOM 1019 O O . THR A 1 136 ? 5.708 -27.953 36.486 1.00 44.16 136 THR A O 1
ATOM 1022 N N . ARG A 1 137 ? 4.493 -26.079 36.713 1.00 45.81 137 ARG A N 1
ATOM 1023 C CA . ARG A 1 137 ? 5.560 -25.260 37.288 1.00 45.81 137 ARG A CA 1
ATOM 1024 C C . ARG A 1 137 ? 5.734 -25.670 38.750 1.00 45.81 137 ARG A C 1
ATOM 1026 O O . ARG A 1 137 ? 5.206 -25.011 39.638 1.00 45.81 137 ARG A O 1
ATOM 1033 N N . ASP A 1 138 ? 6.423 -26.782 38.953 1.00 44.59 138 ASP A N 1
ATOM 1034 C CA . ASP A 1 138 ? 7.101 -27.098 40.198 1.00 44.59 138 ASP A CA 1
ATOM 1035 C C . ASP A 1 138 ? 8.493 -26.470 40.137 1.00 44.59 138 ASP A C 1
ATOM 1037 O O . ASP A 1 138 ? 9.199 -26.536 39.130 1.00 44.59 138 ASP A O 1
ATOM 1041 N N . GLU A 1 139 ? 8.824 -25.765 41.207 1.00 53.31 139 GLU A N 1
ATOM 1042 C CA . GLU A 1 139 ? 10.054 -25.012 41.393 1.00 53.31 139 GLU A CA 1
ATOM 1043 C C . GLU A 1 139 ? 11.224 -25.993 41.537 1.00 53.31 139 GLU A C 1
ATOM 1045 O O . GLU A 1 139 ? 11.557 -26.434 42.632 1.00 53.31 139 GLU A O 1
ATOM 1050 N N . ALA A 1 140 ? 11.835 -26.354 40.412 1.00 42.88 140 ALA A N 1
ATOM 1051 C CA . ALA A 1 140 ? 13.198 -26.850 40.377 1.00 42.88 140 ALA A CA 1
ATOM 1052 C C . ALA A 1 140 ? 14.050 -25.760 39.727 1.00 42.88 140 ALA A C 1
ATOM 1054 O O . ALA A 1 140 ? 13.847 -25.413 38.562 1.00 42.88 140 ALA A O 1
ATOM 1055 N N . GLU A 1 141 ? 14.965 -25.188 40.503 1.00 50.88 141 GLU A N 1
ATOM 1056 C CA . GLU A 1 141 ? 16.104 -24.437 39.987 1.00 50.88 141 GLU A CA 1
ATOM 1057 C C . GLU A 1 141 ? 16.900 -25.391 39.089 1.00 50.88 141 GLU A C 1
ATOM 1059 O O . GLU A 1 141 ? 17.700 -26.195 39.559 1.00 50.88 141 GLU A O 1
ATOM 1064 N N . VAL A 1 142 ? 16.600 -25.374 37.791 1.00 45.94 142 VAL A N 1
ATOM 1065 C CA . VAL A 1 142 ? 17.470 -25.970 36.785 1.00 45.94 142 VAL A CA 1
ATOM 1066 C C . VAL A 1 142 ? 18.518 -24.905 36.515 1.00 45.94 142 VAL A C 1
ATOM 1068 O O . VAL A 1 142 ? 18.230 -23.901 35.863 1.00 45.94 142 VAL A O 1
ATOM 1071 N N . GLU A 1 143 ? 19.694 -25.069 37.115 1.00 45.56 143 GLU A N 1
ATOM 1072 C CA . GLU A 1 143 ? 20.871 -24.317 36.699 1.00 45.56 143 GLU A CA 1
ATOM 1073 C C . GLU A 1 143 ? 21.100 -24.627 35.214 1.00 45.56 143 GLU A C 1
ATOM 1075 O O . GLU A 1 143 ? 21.229 -25.778 34.798 1.00 45.56 143 GLU A O 1
ATOM 1080 N N . ASP A 1 144 ? 21.004 -23.580 34.404 1.00 51.44 144 ASP A N 1
ATOM 1081 C CA . ASP A 1 144 ? 21.071 -23.601 32.949 1.00 51.44 144 ASP A CA 1
ATOM 1082 C C . ASP A 1 144 ? 22.533 -23.775 32.506 1.00 51.44 144 ASP A C 1
ATOM 1084 O O . ASP A 1 144 ? 23.163 -22.837 32.032 1.00 51.44 144 ASP A O 1
ATOM 1088 N N . GLU A 1 145 ? 23.103 -24.964 32.720 1.00 52.75 145 GLU A N 1
ATOM 1089 C CA . GLU A 1 145 ? 24.488 -25.283 32.328 1.00 52.75 145 GLU A CA 1
ATOM 1090 C C . GLU A 1 145 ? 24.661 -25.388 30.791 1.00 52.75 145 GLU A C 1
ATOM 1092 O O . GLU A 1 145 ? 25.769 -25.247 30.276 1.00 52.75 145 GLU A O 1
ATOM 1097 N N . GLU A 1 146 ? 23.579 -25.571 30.018 1.00 51.75 146 GLU A N 1
ATOM 1098 C CA . GLU A 1 146 ? 23.637 -25.706 28.545 1.00 51.75 146 GLU A CA 1
ATOM 1099 C C . GLU A 1 146 ? 23.760 -24.363 27.790 1.00 51.75 146 GLU A C 1
ATOM 1101 O O . GLU A 1 146 ? 24.172 -24.331 26.620 1.00 51.75 146 GLU A O 1
ATOM 1106 N N . SER A 1 147 ? 23.445 -23.225 28.422 1.00 52.56 147 SER A N 1
ATOM 1107 C CA . SER A 1 147 ? 23.615 -21.912 27.780 1.00 52.56 147 SER A CA 1
ATOM 1108 C C . SER A 1 147 ? 25.070 -21.434 27.762 1.00 52.56 147 SER A C 1
ATOM 1110 O O . SER A 1 147 ? 25.451 -20.6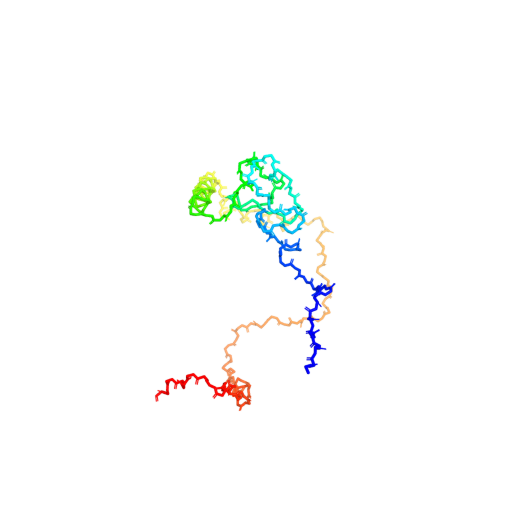49 26.887 1.00 52.56 147 SER A O 1
ATOM 1112 N N . GLU A 1 148 ? 25.919 -21.962 28.646 1.00 51.84 148 GLU A N 1
ATOM 1113 C CA . GLU A 1 148 ? 27.349 -21.644 28.667 1.00 51.84 148 GLU A CA 1
ATOM 1114 C C . GLU A 1 148 ? 28.116 -22.364 27.540 1.00 51.84 148 GLU A C 1
ATOM 1116 O O . GLU A 1 148 ? 28.987 -21.763 26.903 1.00 51.84 148 GLU A O 1
ATOM 1121 N N . GLU A 1 149 ? 27.757 -23.608 27.198 1.00 54.19 149 GLU A N 1
ATOM 1122 C CA . GLU A 1 149 ? 28.421 -24.364 26.119 1.00 54.19 149 GLU A CA 1
ATOM 1123 C C . GLU A 1 149 ? 28.138 -23.793 24.719 1.00 54.19 149 GLU A C 1
ATOM 1125 O O . GLU A 1 149 ? 29.004 -23.807 23.834 1.00 54.19 149 GLU A O 1
ATOM 1130 N N . THR A 1 150 ? 26.944 -23.237 24.506 1.00 55.28 150 THR A N 1
ATOM 1131 C CA . THR A 1 150 ? 26.541 -22.680 23.204 1.00 55.28 150 THR A CA 1
ATOM 1132 C C . THR A 1 150 ? 27.228 -21.351 22.880 1.00 55.28 150 THR A C 1
ATOM 1134 O O . THR A 1 150 ? 27.531 -21.092 21.711 1.00 55.28 150 THR A O 1
ATOM 1137 N N . PHE A 1 151 ? 27.564 -20.539 23.888 1.00 51.72 151 PHE A N 1
ATOM 1138 C CA . PHE A 1 151 ? 28.370 -19.325 23.705 1.00 51.72 151 PHE A CA 1
ATOM 1139 C C . PHE A 1 151 ? 29.881 -19.570 23.782 1.00 51.72 151 PHE A C 1
ATOM 1141 O O . PHE A 1 151 ? 30.635 -18.801 23.183 1.00 51.72 151 PHE A O 1
ATOM 1148 N N . ALA A 1 152 ? 30.343 -20.653 24.420 1.00 63.66 152 ALA A N 1
ATOM 1149 C CA . ALA A 1 152 ? 31.768 -20.991 24.503 1.00 63.66 152 ALA A CA 1
ATOM 1150 C C . ALA A 1 152 ? 32.443 -21.154 23.128 1.00 63.66 152 ALA A C 1
ATOM 1152 O O . ALA A 1 152 ? 33.636 -20.886 22.980 1.00 63.66 152 ALA A O 1
ATOM 1153 N N . THR A 1 153 ? 31.680 -21.558 22.106 1.00 65.06 153 THR A N 1
ATOM 1154 C CA . THR A 1 153 ? 32.197 -21.782 20.743 1.00 65.06 153 THR A CA 1
ATOM 1155 C C . THR A 1 153 ? 31.925 -20.600 19.797 1.00 65.06 153 THR A C 1
ATOM 1157 O O . THR A 1 153 ? 32.369 -20.605 18.646 1.00 65.06 153 THR A O 1
ATOM 1160 N N . TYR A 1 154 ? 31.215 -19.559 20.248 1.00 70.00 154 TYR A N 1
ATOM 1161 C CA . TYR A 1 154 ? 30.912 -18.399 19.412 1.00 70.00 154 TYR A CA 1
ATOM 1162 C C . TYR A 1 154 ? 32.142 -17.494 19.280 1.00 70.00 154 TYR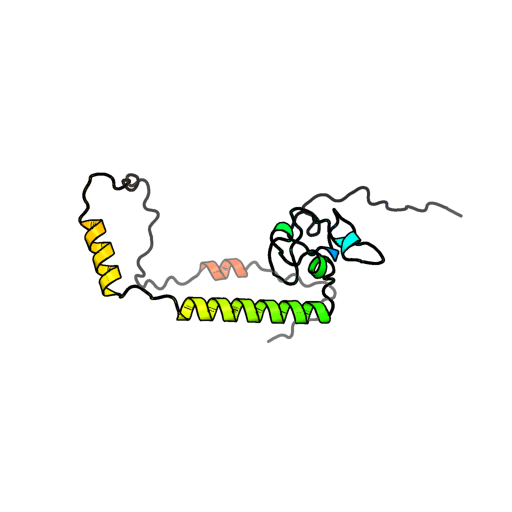 A C 1
ATOM 1164 O O . TYR A 1 154 ? 32.404 -16.638 20.121 1.00 70.00 154 TYR A O 1
ATOM 1172 N N . ALA A 1 155 ? 32.900 -17.671 18.197 1.00 68.94 155 ALA A N 1
ATOM 1173 C CA . ALA A 1 155 ? 33.956 -16.747 17.801 1.00 68.94 155 ALA A CA 1
ATOM 1174 C C . ALA A 1 155 ? 33.335 -15.544 17.065 1.00 68.94 155 ALA A C 1
ATOM 1176 O O . ALA A 1 155 ? 32.810 -15.720 15.959 1.00 68.94 155 ALA A O 1
ATOM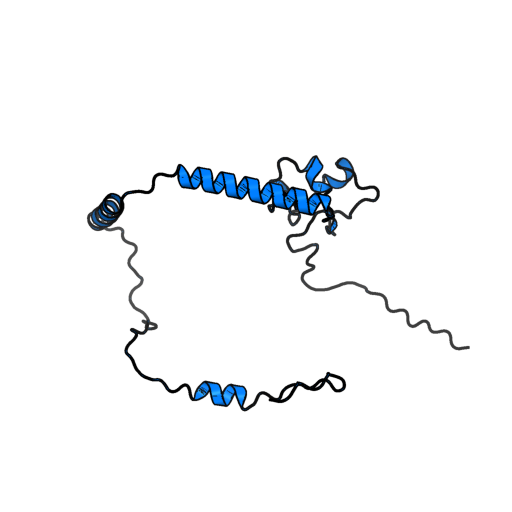 1177 N N . PRO A 1 156 ? 33.394 -14.315 17.614 1.00 69.44 156 PRO A N 1
ATOM 1178 C CA . PRO A 1 156 ? 32.867 -13.145 16.926 1.00 69.44 156 PRO A CA 1
ATOM 1179 C C . PRO A 1 156 ? 33.603 -12.938 15.596 1.00 69.44 156 PRO A C 1
ATOM 1181 O O . PRO A 1 156 ? 34.825 -12.786 15.553 1.00 69.44 156 PRO A O 1
ATOM 1184 N N . CYS A 1 157 ? 32.870 -12.935 14.481 1.00 63.56 157 CYS A N 1
ATOM 1185 C CA . CYS A 1 157 ? 33.452 -12.651 13.172 1.00 63.56 157 CYS A CA 1
ATOM 1186 C C . CYS A 1 157 ? 33.818 -11.163 13.075 1.00 63.56 157 CYS A C 1
ATOM 1188 O O . CYS A 1 157 ? 32.996 -10.325 12.705 1.00 63.56 157 CYS A O 1
ATOM 1190 N N . HIS A 1 158 ? 35.067 -10.823 13.387 1.00 65.25 158 HIS A N 1
ATOM 1191 C CA . HIS A 1 158 ? 35.590 -9.486 13.138 1.00 65.25 158 HIS A CA 1
ATOM 1192 C C . HIS A 1 158 ? 35.865 -9.309 11.643 1.00 65.25 158 HIS A C 1
ATOM 1194 O O . HIS A 1 158 ? 36.749 -9.944 11.066 1.00 65.25 158 HIS A O 1
ATOM 1200 N N . PHE A 1 159 ? 35.119 -8.416 10.995 1.00 63.22 159 PHE A N 1
ATOM 1201 C CA . PHE A 1 159 ? 35.468 -7.961 9.653 1.00 63.22 159 PHE A CA 1
ATOM 1202 C C . PHE A 1 159 ? 36.845 -7.286 9.695 1.00 63.22 159 PHE A C 1
ATOM 1204 O O . PHE A 1 159 ? 37.085 -6.434 10.547 1.00 63.22 159 PHE A O 1
ATOM 1211 N N . ALA A 1 160 ? 37.725 -7.588 8.735 1.00 62.78 160 ALA A N 1
ATOM 1212 C CA . ALA A 1 160 ? 39.105 -7.080 8.687 1.00 62.78 160 ALA A CA 1
ATOM 1213 C C . ALA A 1 160 ? 39.239 -5.537 8.672 1.00 62.78 160 ALA A C 1
ATOM 1215 O O . ALA A 1 160 ? 40.344 -5.009 8.766 1.00 62.78 160 ALA A O 1
ATOM 1216 N N . ARG A 1 161 ? 38.128 -4.805 8.512 1.00 63.22 161 ARG A N 1
ATOM 1217 C CA . ARG A 1 161 ? 38.054 -3.335 8.540 1.00 63.22 161 ARG A CA 1
ATOM 1218 C C . ARG A 1 161 ? 36.852 -2.802 9.339 1.00 63.22 161 ARG A C 1
ATOM 1220 O O . ARG A 1 161 ? 36.408 -1.685 9.087 1.00 63.22 161 ARG A O 1
ATOM 1227 N N . GLY A 1 162 ? 36.288 -3.596 10.251 1.00 64.56 162 GLY A N 1
ATOM 1228 C CA . GLY A 1 162 ? 35.234 -3.132 11.159 1.00 64.56 162 GLY A CA 1
ATOM 1229 C C . GLY A 1 162 ? 35.795 -2.189 12.226 1.00 64.56 162 GLY A C 1
ATOM 1230 O O . GLY A 1 162 ? 36.938 -2.353 12.648 1.00 64.56 162 GLY A O 1
ATOM 1231 N N . GLN A 1 163 ? 35.014 -1.190 12.652 1.00 67.88 163 GLN A N 1
ATOM 1232 C CA . GLN A 1 163 ? 35.400 -0.366 13.801 1.00 67.88 163 GLN A CA 1
ATOM 1233 C C . GLN A 1 163 ? 35.543 -1.253 15.048 1.00 67.88 163 GLN A C 1
ATOM 1235 O O . GLN A 1 163 ? 34.705 -2.139 15.243 1.00 67.88 163 GLN A O 1
ATOM 1240 N N . PRO A 1 164 ? 36.585 -1.049 15.874 1.00 62.44 164 PRO A N 1
ATOM 1241 C CA . PRO A 1 164 ? 36.752 -1.821 17.097 1.00 62.44 164 PRO A CA 1
ATOM 1242 C C . PRO A 1 164 ? 35.550 -1.591 18.017 1.00 62.44 164 PRO A C 1
ATOM 1244 O O . PRO A 1 164 ? 35.076 -0.461 18.160 1.00 62.44 164 PRO A O 1
ATOM 1247 N N . HIS A 1 165 ? 35.048 -2.674 18.610 1.00 56.66 165 HIS A N 1
ATOM 1248 C CA . HIS A 1 165 ? 34.004 -2.603 19.625 1.00 56.66 165 HIS A CA 1
ATOM 1249 C C . HIS A 1 165 ? 34.530 -1.767 20.805 1.00 56.66 165 HIS A C 1
ATOM 1251 O O . HIS A 1 165 ? 35.686 -1.952 21.189 1.00 56.66 165 HIS A O 1
ATOM 1257 N N . PRO A 1 166 ? 33.749 -0.831 21.372 1.00 64.38 166 PRO A N 1
ATOM 1258 C CA . PRO A 1 166 ? 34.148 -0.159 22.599 1.00 64.38 166 PRO A CA 1
ATOM 1259 C C . PRO A 1 166 ? 34.168 -1.207 23.719 1.00 64.38 166 PRO A C 1
ATOM 1261 O O . PRO A 1 166 ? 33.123 -1.722 24.116 1.00 64.38 166 PRO A O 1
ATOM 1264 N N . GLU A 1 167 ? 35.371 -1.603 24.124 1.00 62.91 167 GLU A N 1
ATOM 1265 C CA . GLU A 1 167 ? 35.621 -2.527 25.232 1.00 62.91 167 GLU A CA 1
ATOM 1266 C C . GLU A 1 167 ? 35.068 -1.945 26.546 1.00 62.91 167 GLU A C 1
ATOM 1268 O O . GLU A 1 167 ? 35.072 -0.725 26.748 1.00 62.91 167 GLU A O 1
ATOM 1273 N N . LEU A 1 168 ? 34.562 -2.859 27.380 1.00 51.09 168 LEU A N 1
ATOM 1274 C CA . LEU A 1 168 ? 34.007 -2.670 28.724 1.00 51.09 168 LEU A CA 1
ATOM 1275 C C . LEU A 1 168 ? 35.020 -2.088 29.721 1.00 51.09 168 LEU A C 1
ATOM 1277 O O . LEU A 1 168 ? 36.219 -2.434 29.627 1.00 51.09 168 LEU A O 1
#

InterPro domains:
  IPR053234 RPM1 Interacting Protein [PTHR33443] (5-132)
  IPR060545 RPM1 interacting protein 13, N-terminal domain [PF27679] (20-84)

Sequence (168 aa):
MADLDDDVEFTGSTGTNPLRDMPHMRHDCLVHPWPRPATAQSCAECCAKCFCYVCDGPASECKLWDEHCLADGSAEWVRKRAQAKRKREAAQRAQAAGRQVDSAEAVRQRFAAAADTDDGGAPQPAPDGADAGRPTRDEAEVEDEESEETFATYAPCHFARGQPHPEL

Organism: Emiliania huxleyi (NCBI:txid2903)